Protein AF-A0A947JWT4-F1 (afdb_monomer_lite)

Sequence (73 aa):
EIVENMSANQLGQAGISAAQLMAEKDVKAVIAKNIGPRASNALKQFNIAIYYGDGVVKNVLQEFIDGKLEKFQ

pLDDT: mean 91.27, std 4.46, range [72.38, 95.75]

Structure (mmCIF, N/CA/C/O backbone):
data_AF-A0A947JWT4-F1
#
_entry.id   AF-A0A947JWT4-F1
#
loop_
_atom_site.group_PDB
_atom_site.id
_atom_site.type_symbol
_atom_site.label_atom_id
_atom_site.label_alt_id
_atom_site.label_comp_id
_atom_site.label_asym_id
_atom_site.label_entity_id
_atom_site.label_seq_id
_atom_site.pdbx_PDB_ins_code
_atom_site.Cartn_x
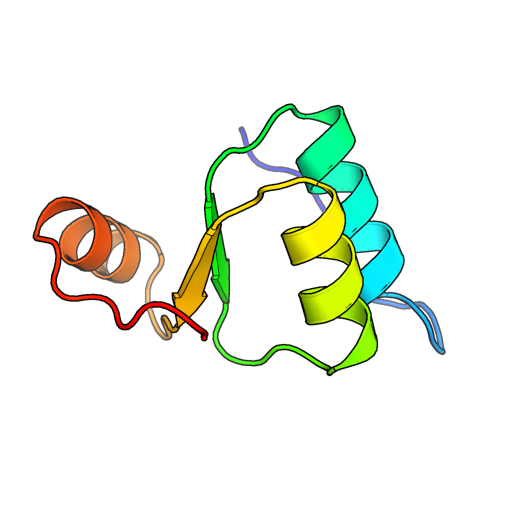_atom_site.Cartn_y
_atom_site.Cartn_z
_atom_site.occupancy
_atom_site.B_iso_or_equiv
_atom_site.auth_seq_id
_atom_site.auth_comp_id
_atom_site.auth_asym_id
_atom_site.auth_atom_id
_atom_site.pdbx_PDB_model_num
ATOM 1 N N . GLU A 1 1 ? -10.170 -10.034 -9.059 1.00 87.69 1 GLU A N 1
ATOM 2 C CA . GLU A 1 1 ? -9.466 -9.976 -10.360 1.00 87.69 1 GLU A CA 1
ATOM 3 C C . GLU A 1 1 ? -7.970 -10.111 -10.098 1.00 87.69 1 GLU A C 1
ATOM 5 O O . GLU A 1 1 ? -7.542 -9.753 -9.006 1.00 87.69 1 GLU A O 1
ATOM 10 N N . ILE A 1 2 ? -7.199 -10.645 -11.044 1.00 90.25 2 ILE A N 1
ATOM 11 C CA . ILE A 1 2 ? -5.733 -10.688 -10.974 1.00 90.25 2 ILE A CA 1
ATOM 12 C C . ILE A 1 2 ? -5.218 -9.814 -12.114 1.00 90.25 2 ILE A C 1
ATOM 14 O O . ILE A 1 2 ? -5.617 -10.015 -13.257 1.00 90.25 2 ILE A O 1
ATOM 18 N N . VAL A 1 3 ? -4.371 -8.837 -11.792 1.00 88.75 3 VAL A N 1
ATOM 19 C CA . VAL A 1 3 ? -3.846 -7.856 -12.749 1.00 88.75 3 VAL A CA 1
ATOM 20 C C . VAL A 1 3 ? -2.331 -7.864 -12.647 1.00 88.75 3 VAL A C 1
ATOM 22 O O . VAL A 1 3 ? -1.779 -7.703 -11.558 1.00 88.75 3 VAL A O 1
ATOM 25 N N . GLU A 1 4 ? -1.661 -8.073 -13.773 1.00 88.00 4 GLU A N 1
ATOM 26 C CA . GLU A 1 4 ? -0.205 -8.058 -13.828 1.00 88.00 4 GLU A CA 1
ATOM 27 C C . GLU A 1 4 ? 0.327 -6.623 -13.730 1.00 88.00 4 GLU A C 1
ATOM 29 O O . GLU A 1 4 ? -0.164 -5.708 -14.396 1.00 88.00 4 GLU A O 1
ATOM 34 N N . ASN A 1 5 ? 1.359 -6.412 -12.908 1.00 86.94 5 ASN A N 1
ATOM 35 C CA . ASN A 1 5 ? 2.019 -5.115 -12.823 1.00 86.94 5 ASN A CA 1
ATOM 36 C C . ASN A 1 5 ? 3.021 -4.952 -13.973 1.00 86.94 5 ASN A C 1
ATOM 38 O O . ASN A 1 5 ? 4.218 -5.190 -13.809 1.00 86.94 5 ASN A O 1
ATOM 42 N N . MET A 1 6 ? 2.537 -4.471 -15.119 1.00 86.88 6 MET A N 1
ATOM 43 C CA . MET A 1 6 ? 3.380 -4.185 -16.289 1.00 86.88 6 MET A CA 1
ATOM 44 C C . MET A 1 6 ? 4.490 -3.160 -16.000 1.00 86.88 6 MET A C 1
ATOM 46 O O . MET A 1 6 ? 5.497 -3.110 -16.702 1.00 86.88 6 MET A O 1
ATOM 50 N N . SER A 1 7 ? 4.329 -2.354 -14.947 1.00 85.06 7 SER A N 1
ATOM 51 C CA . SER A 1 7 ? 5.296 -1.330 -14.552 1.00 85.06 7 SER A CA 1
ATOM 52 C C . SER A 1 7 ? 6.446 -1.880 -13.702 1.00 85.06 7 SER A C 1
ATOM 54 O O . SER A 1 7 ? 7.400 -1.152 -13.442 1.00 85.06 7 SER A O 1
ATOM 56 N N . ALA A 1 8 ? 6.404 -3.151 -13.281 1.00 82.88 8 ALA A N 1
ATOM 57 C CA . ALA A 1 8 ? 7.401 -3.739 -12.381 1.00 82.88 8 ALA A CA 1
ATOM 58 C C . ALA A 1 8 ? 8.836 -3.706 -12.942 1.00 82.88 8 ALA A C 1
ATOM 60 O O . ALA A 1 8 ? 9.784 -3.552 -12.178 1.00 82.88 8 ALA A O 1
ATOM 61 N N . ASN A 1 9 ? 8.988 -3.786 -14.268 1.00 82.56 9 ASN A N 1
ATOM 62 C CA . ASN A 1 9 ? 10.290 -3.772 -14.944 1.00 82.56 9 ASN A CA 1
ATOM 63 C C . ASN A 1 9 ? 10.777 -2.362 -15.327 1.00 82.56 9 ASN A C 1
ATOM 65 O O . ASN A 1 9 ? 11.811 -2.223 -15.980 1.00 82.56 9 ASN A O 1
ATOM 69 N N . GLN A 1 10 ? 10.049 -1.301 -14.966 1.00 84.81 10 GLN A N 1
ATOM 70 C CA . GLN A 1 10 ? 10.482 0.063 -15.263 1.00 84.81 10 GLN A CA 1
ATOM 71 C C . GLN A 1 10 ? 11.675 0.458 -14.378 1.00 84.81 10 GLN A C 1
ATOM 73 O O . GLN A 1 10 ? 11.630 0.311 -13.159 1.00 84.81 10 GLN A O 1
ATOM 78 N N . LEU A 1 11 ? 12.717 1.048 -14.983 1.00 75.62 11 LEU A N 1
ATOM 79 C CA . LEU A 1 11 ? 13.918 1.546 -14.282 1.00 75.62 11 LEU A CA 1
ATOM 80 C C . LEU A 1 11 ? 13.619 2.649 -13.245 1.00 75.62 11 LEU A C 1
ATOM 82 O O . LEU A 1 11 ? 14.464 2.979 -12.41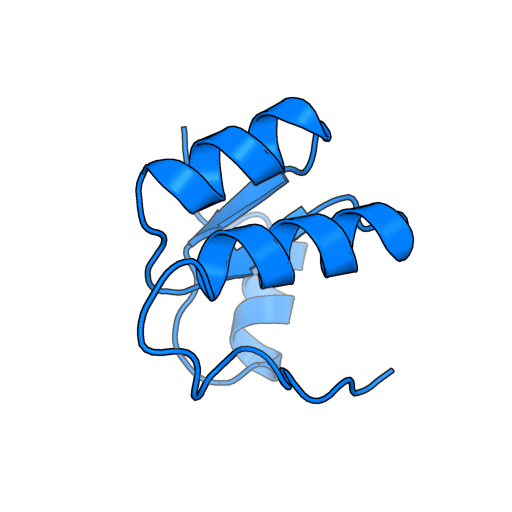6 1.00 75.62 11 LEU A O 1
ATOM 86 N N . GLY A 1 12 ? 12.417 3.223 -13.269 1.00 79.88 12 GLY A N 1
ATOM 87 C CA . GLY A 1 12 ? 11.945 4.190 -12.290 1.00 79.88 12 GLY A CA 1
ATOM 88 C C . GLY A 1 12 ? 10.444 4.421 -12.418 1.00 79.88 12 GLY A C 1
ATOM 89 O O . GLY A 1 12 ? 9.824 4.021 -13.395 1.00 79.88 12 GLY A O 1
ATOM 90 N N . GLN A 1 13 ? 9.860 5.080 -11.416 1.00 84.44 13 GLN A N 1
ATOM 91 C CA . GLN A 1 13 ? 8.438 5.470 -11.370 1.00 84.44 13 GLN A CA 1
ATOM 92 C C . GLN A 1 13 ? 7.412 4.323 -11.352 1.00 84.44 13 GLN A C 1
ATOM 94 O O . GLN A 1 13 ? 6.228 4.607 -11.213 1.00 84.44 13 GLN A O 1
ATOM 99 N N . ALA A 1 14 ? 7.848 3.059 -11.337 1.00 89.38 14 ALA A N 1
ATOM 100 C CA . ALA A 1 14 ? 6.980 1.881 -11.255 1.00 89.38 14 ALA A CA 1
ATOM 101 C C . ALA A 1 14 ? 5.891 1.985 -10.168 1.00 89.38 14 ALA A C 1
ATOM 103 O O . ALA A 1 14 ? 4.737 1.628 -10.389 1.00 89.38 14 ALA A O 1
ATOM 104 N N . GLY A 1 15 ? 6.245 2.523 -8.994 1.00 89.94 15 GLY A N 1
ATOM 105 C CA . GLY A 1 15 ? 5.300 2.722 -7.892 1.00 89.94 15 GLY A CA 1
ATOM 106 C C . GLY A 1 15 ? 4.252 3.817 -8.136 1.00 89.94 15 GLY A C 1
ATOM 107 O O . GLY A 1 15 ? 3.145 3.712 -7.623 1.00 89.94 15 GLY A O 1
ATOM 108 N N . ILE A 1 16 ? 4.572 4.851 -8.923 1.00 92.06 16 ILE A N 1
ATOM 109 C CA . ILE A 1 16 ? 3.611 5.901 -9.302 1.00 92.06 16 ILE A CA 1
ATOM 110 C C . ILE A 1 16 ? 2.624 5.332 -10.322 1.00 92.06 16 ILE A C 1
ATOM 112 O O . ILE A 1 16 ? 1.420 5.479 -10.139 1.00 92.06 16 ILE A O 1
ATOM 116 N N . SER A 1 17 ? 3.123 4.623 -11.338 1.00 92.38 17 SER A N 1
ATOM 117 C CA . SER A 1 17 ? 2.287 3.957 -12.343 1.00 92.38 17 SER A CA 1
ATOM 118 C C . SER A 1 17 ? 1.337 2.944 -11.695 1.00 92.38 17 SER A C 1
ATOM 120 O O . SER A 1 17 ? 0.149 2.911 -12.002 1.00 92.38 17 SER A O 1
ATOM 122 N N . ALA A 1 18 ? 1.828 2.163 -10.724 1.00 92.06 18 ALA A N 1
ATOM 123 C CA . ALA A 1 18 ? 0.988 1.251 -9.951 1.00 92.06 18 ALA A CA 1
ATOM 124 C C . ALA A 1 18 ? -0.092 1.995 -9.144 1.00 92.06 18 ALA A C 1
ATOM 126 O O . ALA A 1 18 ? -1.236 1.552 -9.113 1.00 92.06 18 ALA A O 1
ATOM 127 N N . ALA A 1 19 ? 0.236 3.136 -8.527 1.00 92.44 19 ALA A N 1
ATOM 128 C CA . ALA A 1 19 ? -0.741 3.954 -7.808 1.00 92.44 19 ALA A CA 1
ATOM 129 C C . ALA A 1 19 ? -1.836 4.512 -8.733 1.00 92.44 19 ALA A C 1
ATOM 131 O O . ALA A 1 19 ? -3.010 4.494 -8.368 1.00 92.44 19 ALA A O 1
ATOM 132 N N . GLN A 1 20 ? -1.464 4.954 -9.938 1.00 92.25 20 GLN A N 1
ATOM 133 C CA . GLN A 1 20 ? -2.409 5.415 -10.959 1.00 92.25 20 GLN A CA 1
ATOM 134 C C . GLN A 1 20 ? -3.347 4.291 -11.405 1.00 92.25 20 GLN A C 1
ATOM 136 O O . GLN A 1 20 ? -4.557 4.488 -11.411 1.00 92.25 20 GLN A O 1
ATOM 141 N N . LEU A 1 21 ? -2.820 3.092 -11.666 1.00 92.62 21 LEU A N 1
ATOM 142 C CA . LEU A 1 21 ? -3.636 1.929 -12.027 1.00 92.62 21 LEU A CA 1
ATOM 143 C C . LEU A 1 21 ? -4.667 1.581 -10.939 1.00 92.62 21 LEU A C 1
ATOM 145 O O . LEU A 1 21 ? -5.800 1.213 -11.246 1.00 92.62 21 LEU A O 1
ATOM 149 N N . MET A 1 22 ? -4.290 1.692 -9.660 1.00 93.69 22 MET A N 1
ATOM 150 C CA . MET A 1 22 ? -5.227 1.473 -8.550 1.00 93.69 22 MET A CA 1
ATOM 151 C C . MET A 1 22 ? -6.323 2.545 -8.511 1.00 93.69 22 MET A C 1
ATOM 153 O O . MET A 1 22 ? -7.479 2.218 -8.247 1.00 93.69 22 MET A O 1
ATOM 157 N N . ALA A 1 23 ? -5.981 3.800 -8.810 1.00 93.25 23 ALA A N 1
ATOM 158 C CA . ALA A 1 23 ? -6.943 4.895 -8.891 1.00 93.25 23 ALA A CA 1
ATOM 159 C C . ALA A 1 23 ? -7.914 4.731 -10.071 1.00 93.25 23 ALA A C 1
ATOM 161 O O . ALA A 1 23 ? -9.117 4.900 -9.897 1.00 93.25 23 ALA A O 1
ATOM 162 N N . GLU A 1 24 ? -7.423 4.329 -11.246 1.00 92.69 24 GLU A N 1
ATOM 163 C CA . GLU A 1 24 ? -8.256 4.028 -12.421 1.00 92.69 24 GLU A CA 1
ATOM 164 C C . GLU A 1 24 ? -9.249 2.889 -12.153 1.00 92.69 24 GLU A C 1
ATOM 166 O O . GLU A 1 24 ? -10.364 2.895 -12.672 1.00 92.69 24 GLU A O 1
ATOM 171 N N . LYS A 1 25 ? -8.867 1.929 -11.303 1.00 92.00 25 LYS A N 1
ATOM 172 C CA . LYS A 1 25 ? -9.730 0.832 -10.840 1.00 92.00 25 LYS A CA 1
ATOM 173 C C . LYS A 1 25 ? -10.627 1.199 -9.645 1.00 92.00 25 LYS A C 1
ATOM 175 O O . LYS A 1 25 ? -11.277 0.312 -9.098 1.00 92.00 25 LYS A O 1
ATOM 180 N N . ASP A 1 26 ? -10.663 2.470 -9.238 1.00 92.12 26 ASP A N 1
ATOM 181 C CA . ASP A 1 26 ? -11.415 3.000 -8.086 1.00 92.12 26 ASP A CA 1
ATOM 182 C C . ASP A 1 26 ? -11.177 2.233 -6.765 1.00 92.12 26 ASP A C 1
ATOM 184 O O . ASP A 1 26 ? -12.069 2.043 -5.930 1.00 92.12 26 ASP A O 1
ATOM 188 N N . VAL A 1 27 ? -9.943 1.762 -6.562 1.00 94.50 27 VAL A N 1
ATOM 189 C CA . VAL A 1 27 ? -9.552 1.011 -5.365 1.00 94.50 27 VAL A CA 1
ATOM 190 C C . VAL A 1 27 ? -9.511 1.938 -4.149 1.00 94.50 27 VAL A C 1
ATOM 192 O O . VAL A 1 27 ? -8.925 3.014 -4.193 1.00 94.50 27 VAL A O 1
ATOM 195 N N . LYS A 1 28 ? -10.084 1.503 -3.019 1.00 94.31 28 LYS A N 1
ATOM 196 C CA . LYS A 1 28 ? -10.118 2.299 -1.775 1.00 94.31 28 LYS A CA 1
ATOM 197 C C . LYS A 1 28 ? -8.938 2.050 -0.837 1.00 94.31 28 LYS A C 1
ATOM 199 O O . LYS A 1 28 ? -8.636 2.905 -0.006 1.00 94.31 28 LYS A O 1
ATOM 204 N N . ALA A 1 29 ? -8.285 0.894 -0.944 1.00 94.38 29 ALA A N 1
ATOM 205 C CA . ALA A 1 29 ? -7.164 0.521 -0.091 1.00 94.38 29 ALA A CA 1
ATOM 206 C C . ALA A 1 29 ? -6.127 -0.329 -0.836 1.00 94.38 29 ALA A C 1
ATOM 208 O O . ALA A 1 29 ? -6.486 -1.216 -1.608 1.00 94.38 29 ALA A O 1
ATOM 209 N N . VAL A 1 30 ? -4.846 -0.089 -0.561 1.00 94.62 30 VAL A N 1
ATOM 210 C CA . VAL A 1 30 ? -3.707 -0.863 -1.069 1.00 94.62 30 VAL A CA 1
ATOM 211 C C . VAL A 1 30 ? -2.934 -1.438 0.108 1.00 94.62 30 VAL A C 1
ATOM 213 O O . VAL A 1 30 ? -2.621 -0.721 1.057 1.00 94.62 30 VAL A O 1
ATOM 216 N N . ILE A 1 31 ? -2.601 -2.725 0.020 1.00 95.06 31 ILE A N 1
ATOM 217 C CA . ILE A 1 31 ? -1.749 -3.412 0.990 1.00 95.06 31 ILE A CA 1
ATOM 218 C C . ILE A 1 31 ? -0.413 -3.716 0.317 1.00 95.06 31 ILE A C 1
ATOM 220 O O . ILE A 1 31 ? -0.385 -4.345 -0.742 1.00 95.06 31 ILE A O 1
ATOM 224 N N . ALA A 1 32 ? 0.691 -3.270 0.911 1.00 92.56 32 ALA A N 1
ATOM 225 C CA . ALA A 1 32 ? 2.025 -3.547 0.394 1.00 92.56 32 ALA A CA 1
ATOM 226 C C . ALA A 1 32 ? 3.062 -3.631 1.516 1.00 92.56 32 ALA A C 1
ATOM 228 O O . ALA A 1 32 ? 2.965 -2.938 2.525 1.00 92.56 32 ALA A O 1
ATOM 229 N N . LYS A 1 33 ? 4.105 -4.437 1.301 1.00 91.06 33 LYS A N 1
ATOM 230 C CA . LYS A 1 33 ? 5.231 -4.553 2.235 1.00 91.06 33 LYS A CA 1
ATOM 231 C C . LYS A 1 33 ? 6.051 -3.266 2.309 1.00 91.06 33 LYS A C 1
ATOM 233 O O . LYS A 1 33 ? 6.338 -2.775 3.390 1.00 91.06 33 LYS A O 1
ATOM 238 N N . ASN A 1 34 ? 6.431 -2.737 1.146 1.00 89.31 34 ASN A N 1
ATOM 239 C CA . ASN A 1 34 ? 7.291 -1.564 1.015 1.00 89.31 34 ASN A CA 1
ATOM 240 C C . ASN A 1 34 ? 6.681 -0.574 0.028 1.00 89.31 34 ASN A C 1
ATOM 242 O O . ASN A 1 34 ? 6.265 -0.963 -1.064 1.00 89.31 34 ASN A O 1
ATOM 246 N N . ILE A 1 35 ? 6.707 0.710 0.381 1.00 90.06 35 ILE A N 1
ATOM 247 C CA . ILE A 1 35 ? 6.217 1.808 -0.453 1.00 90.06 35 ILE A CA 1
ATOM 248 C C . ILE A 1 35 ? 7.235 2.945 -0.448 1.00 90.06 35 ILE A C 1
ATOM 250 O O . ILE A 1 35 ? 7.671 3.414 0.600 1.00 90.06 35 ILE A O 1
ATOM 254 N N . GLY A 1 36 ? 7.604 3.403 -1.644 1.00 89.88 36 GLY A N 1
ATOM 255 C CA . GLY A 1 36 ? 8.462 4.573 -1.810 1.00 89.88 36 GLY A CA 1
ATOM 256 C C . GLY A 1 36 ? 7.695 5.893 -1.629 1.00 89.88 36 GLY A C 1
ATOM 257 O O . GLY A 1 36 ? 6.495 5.948 -1.911 1.00 89.88 36 GLY A O 1
ATOM 258 N N . 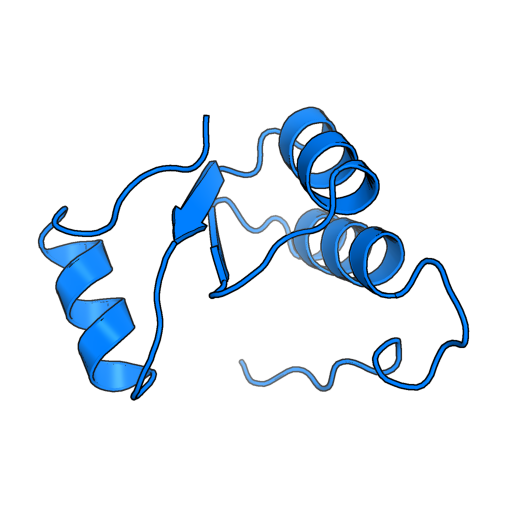PRO A 1 37 ? 8.383 6.994 -1.272 1.00 90.06 37 PRO A N 1
ATOM 259 C CA . PRO A 1 37 ? 7.753 8.272 -0.912 1.00 90.06 37 PRO A CA 1
ATOM 260 C C . PRO A 1 37 ? 6.937 8.900 -2.050 1.00 90.06 37 PRO A C 1
ATOM 262 O O . PRO A 1 37 ? 5.946 9.583 -1.820 1.00 90.06 37 PRO A O 1
ATOM 265 N N . ARG A 1 38 ? 7.329 8.664 -3.308 1.00 92.00 38 ARG A N 1
ATOM 266 C CA . ARG A 1 38 ? 6.574 9.170 -4.464 1.00 92.00 38 ARG A CA 1
ATOM 267 C C . ARG A 1 38 ? 5.272 8.399 -4.691 1.00 92.00 38 ARG A C 1
ATOM 269 O O . ARG A 1 38 ? 4.274 9.000 -5.072 1.00 92.00 38 ARG A O 1
ATOM 276 N N . ALA A 1 39 ? 5.285 7.089 -4.451 1.00 92.19 39 ALA A N 1
ATOM 277 C CA . ALA A 1 39 ? 4.113 6.238 -4.621 1.00 92.19 39 ALA A CA 1
ATOM 278 C C . ALA A 1 39 ? 3.086 6.481 -3.508 1.00 92.19 39 ALA A C 1
ATOM 280 O O . ALA A 1 39 ? 1.904 6.626 -3.803 1.00 92.19 39 ALA A O 1
ATOM 281 N N . SER A 1 40 ? 3.529 6.611 -2.250 1.00 93.00 40 SER A N 1
ATOM 282 C CA . SER A 1 40 ? 2.630 6.970 -1.144 1.00 93.00 40 SER A CA 1
ATOM 283 C C . SER A 1 40 ? 1.968 8.325 -1.370 1.00 93.00 40 SER A C 1
ATOM 285 O O . SER A 1 40 ? 0.766 8.448 -1.158 1.00 93.00 40 SER A O 1
ATOM 287 N N . ASN A 1 41 ? 2.709 9.326 -1.855 1.00 93.50 41 ASN A N 1
ATOM 288 C CA . ASN A 1 41 ? 2.136 10.632 -2.181 1.00 93.50 41 ASN A CA 1
ATOM 289 C C . ASN A 1 41 ? 1.054 10.533 -3.266 1.00 93.50 41 ASN A C 1
ATOM 291 O O . ASN A 1 41 ? -0.007 11.128 -3.105 1.00 93.50 41 ASN A O 1
ATOM 295 N N . ALA A 1 42 ? 1.288 9.758 -4.329 1.00 93.06 42 ALA A N 1
ATOM 296 C CA . ALA A 1 42 ? 0.292 9.540 -5.378 1.00 93.06 42 ALA A CA 1
ATOM 297 C C . ALA A 1 42 ? -0.965 8.835 -4.836 1.00 93.06 42 ALA A C 1
ATOM 299 O O . ALA A 1 42 ? -2.076 9.311 -5.042 1.00 93.06 42 ALA A O 1
ATOM 300 N N . LEU A 1 43 ? -0.802 7.750 -4.071 1.00 93.88 43 LEU A N 1
ATOM 301 C CA . LEU A 1 43 ? -1.919 7.029 -3.447 1.00 93.88 43 LEU A CA 1
ATOM 302 C C . LEU A 1 43 ? -2.747 7.940 -2.523 1.00 93.88 43 LEU A C 1
ATOM 304 O O . LEU A 1 43 ? -3.975 7.933 -2.594 1.00 93.88 43 LEU A O 1
ATOM 308 N N . LYS A 1 44 ? -2.088 8.782 -1.714 1.00 92.88 44 LYS A N 1
ATOM 309 C CA . LYS A 1 44 ? -2.758 9.759 -0.839 1.00 92.88 44 LYS A CA 1
ATOM 310 C C . LYS A 1 44 ? -3.540 10.812 -1.627 1.00 92.88 44 LYS A C 1
ATOM 312 O O . LYS A 1 44 ? -4.641 11.157 -1.217 1.00 92.88 44 LYS A O 1
ATOM 317 N N . GLN A 1 45 ? -3.015 11.297 -2.755 1.00 93.56 45 GLN A N 1
ATOM 318 C CA . GLN A 1 45 ? -3.724 12.253 -3.623 1.00 93.56 45 GLN A CA 1
ATOM 319 C C . GLN A 1 45 ? -5.025 11.677 -4.193 1.00 93.56 45 GLN A C 1
ATOM 321 O O . GLN A 1 45 ? -5.996 12.410 -4.359 1.00 93.56 45 GLN A O 1
ATOM 326 N N . PHE A 1 46 ? -5.062 10.368 -4.443 1.00 92.81 46 PHE A N 1
ATOM 327 C CA . PHE A 1 46 ? -6.260 9.658 -4.887 1.00 92.81 46 PHE A CA 1
ATOM 328 C C . PHE A 1 46 ? -7.167 9.199 -3.732 1.00 92.81 46 PHE A C 1
ATOM 330 O O . PHE A 1 46 ? -8.113 8.451 -3.962 1.00 92.81 46 PHE A O 1
ATOM 337 N N . ASN A 1 47 ? -6.908 9.635 -2.490 1.00 93.12 47 ASN A N 1
ATOM 338 C CA . ASN A 1 47 ? -7.613 9.192 -1.280 1.00 93.12 47 ASN A CA 1
ATOM 339 C C . ASN A 1 47 ? -7.610 7.664 -1.085 1.00 93.12 47 ASN A C 1
ATOM 341 O O . ASN A 1 47 ? -8.525 7.101 -0.479 1.00 93.12 47 ASN A O 1
ATOM 345 N N . ILE A 1 48 ? -6.570 6.985 -1.569 1.00 95.75 48 ILE A N 1
ATOM 346 C CA . ILE A 1 48 ? -6.408 5.543 -1.413 1.00 95.75 48 ILE A CA 1
ATOM 347 C C . ILE A 1 48 ? -5.720 5.285 -0.076 1.00 95.75 48 ILE A C 1
ATOM 349 O O . ILE A 1 48 ? -4.619 5.775 0.184 1.0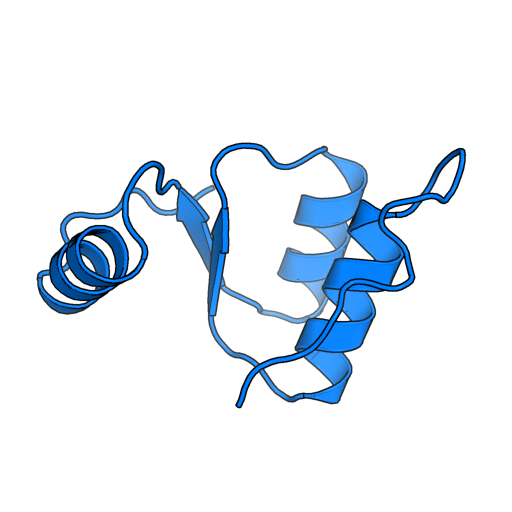0 95.75 48 ILE A O 1
ATOM 353 N N . ALA A 1 49 ? -6.371 4.511 0.790 1.00 94.75 49 ALA A N 1
ATOM 354 C CA . ALA A 1 49 ? -5.789 4.103 2.056 1.00 94.75 49 ALA A CA 1
ATOM 355 C C . ALA A 1 49 ? -4.637 3.122 1.819 1.00 94.75 49 ALA A C 1
ATOM 357 O O . ALA A 1 49 ? -4.677 2.284 0.922 1.00 94.75 49 ALA A O 1
ATOM 358 N N . ILE A 1 50 ? -3.602 3.215 2.638 1.00 95.00 50 ILE A N 1
ATOM 359 C CA . ILE A 1 50 ? -2.390 2.427 2.468 1.00 95.00 50 ILE A CA 1
ATOM 360 C C . ILE A 1 50 ? -2.179 1.616 3.742 1.00 95.00 50 ILE A C 1
ATOM 362 O O . ILE A 1 50 ? -2.252 2.170 4.838 1.00 95.00 50 ILE A O 1
ATOM 366 N N . TYR A 1 51 ? -1.911 0.324 3.599 1.00 95.62 51 TYR A N 1
ATOM 367 C CA . TYR A 1 51 ? -1.686 -0.602 4.703 1.00 95.62 51 TYR A CA 1
ATOM 368 C C . TYR A 1 51 ? -0.401 -1.390 4.486 1.00 95.62 51 TYR A C 1
ATOM 370 O O . TYR A 1 51 ? -0.081 -1.789 3.363 1.00 95.62 51 TYR A O 1
ATOM 378 N N . TYR A 1 52 ? 0.316 -1.640 5.573 1.00 94.38 52 TYR A N 1
ATOM 379 C CA . TYR A 1 52 ? 1.454 -2.540 5.564 1.00 94.38 52 TYR A CA 1
ATOM 380 C C . TYR A 1 52 ? 0.985 -3.980 5.725 1.00 94.38 52 TYR A C 1
ATOM 382 O O . TYR A 1 52 ? 0.163 -4.282 6.585 1.00 94.38 52 TYR A O 1
ATOM 390 N N . GLY A 1 53 ? 1.522 -4.867 4.895 1.00 92.62 53 GLY A N 1
ATOM 391 C CA . GLY A 1 53 ? 1.274 -6.301 4.982 1.00 92.62 53 GLY A CA 1
ATOM 392 C C . GLY A 1 53 ? 2.346 -7.083 4.233 1.00 92.62 53 GLY A C 1
ATOM 393 O O . GLY A 1 53 ? 2.815 -6.650 3.178 1.00 92.62 53 GLY A O 1
ATOM 394 N N . ASP A 1 54 ? 2.743 -8.226 4.784 1.00 93.12 54 ASP A N 1
ATOM 395 C CA . ASP A 1 54 ? 3.744 -9.124 4.207 1.00 93.12 54 ASP A CA 1
ATOM 396 C C . ASP A 1 54 ? 3.331 -10.587 4.426 1.00 93.12 54 ASP A C 1
ATOM 398 O O . ASP A 1 54 ? 2.693 -10.920 5.423 1.00 93.12 54 ASP A O 1
ATOM 402 N N . GLY A 1 55 ? 3.699 -11.469 3.498 1.00 92.56 55 GLY A N 1
ATOM 403 C CA . GLY A 1 55 ? 3.386 -12.897 3.553 1.00 92.56 55 GLY A CA 1
ATOM 404 C C . GLY A 1 55 ? 2.300 -13.352 2.575 1.00 92.56 55 GLY A C 1
ATOM 405 O O . GLY A 1 55 ? 2.130 -12.811 1.483 1.00 92.56 55 GLY A O 1
ATOM 406 N N . VAL A 1 56 ? 1.596 -14.428 2.937 1.00 95.44 56 VAL A N 1
ATOM 407 C CA . VAL A 1 56 ? 0.611 -15.077 2.058 1.00 95.44 56 VAL A CA 1
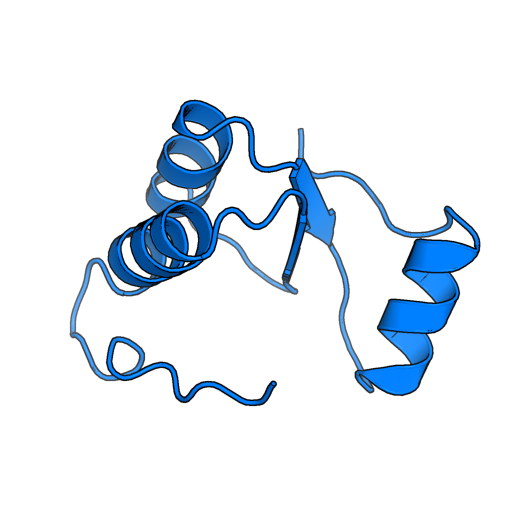ATOM 408 C C . VAL A 1 56 ? -0.621 -14.188 1.908 1.00 95.44 56 VAL A C 1
ATOM 410 O O . VAL A 1 56 ? -1.244 -13.833 2.906 1.00 95.44 56 VAL A O 1
ATOM 413 N N . VAL A 1 57 ? -1.032 -13.918 0.664 1.00 92.94 57 VAL A N 1
ATOM 414 C CA . VAL A 1 57 ? -2.180 -13.048 0.329 1.00 92.94 57 VAL A CA 1
ATOM 415 C C . VAL A 1 57 ? -3.426 -13.387 1.152 1.00 92.94 57 VAL A C 1
ATOM 417 O O . VAL A 1 57 ? -4.071 -12.494 1.687 1.00 92.94 57 VAL A O 1
ATOM 420 N N . LYS A 1 58 ? -3.735 -14.680 1.319 1.00 94.81 58 LYS A N 1
ATOM 421 C CA . LYS A 1 58 ? -4.876 -15.142 2.123 1.00 94.81 58 LYS A CA 1
ATOM 422 C C . LYS A 1 58 ? -4.809 -14.666 3.580 1.00 94.81 58 LYS A C 1
ATOM 424 O O . LYS A 1 58 ? -5.823 -14.241 4.120 1.00 94.81 58 LYS A O 1
ATOM 429 N N . ASN A 1 59 ? -3.635 -14.741 4.202 1.00 94.94 59 ASN A N 1
ATOM 430 C CA . ASN A 1 59 ? -3.457 -14.379 5.607 1.00 94.94 59 ASN A CA 1
ATOM 431 C C . ASN A 1 59 ? -3.515 -12.860 5.779 1.00 94.94 59 ASN A C 1
ATOM 433 O O . ASN A 1 59 ? -4.239 -12.373 6.637 1.00 94.94 59 ASN A O 1
ATOM 437 N N . VAL A 1 60 ? -2.836 -12.120 4.901 1.00 95.50 60 VAL A N 1
ATOM 438 C CA . VAL A 1 60 ? -2.816 -10.651 4.924 1.00 95.50 60 VAL A CA 1
ATOM 439 C C . VAL A 1 60 ? -4.218 -10.073 4.708 1.00 95.50 60 VAL A C 1
ATOM 441 O O . VAL A 1 60 ? -4.615 -9.127 5.382 1.00 95.50 60 VAL A O 1
ATOM 444 N N . LEU A 1 61 ? -5.011 -10.665 3.810 1.00 94.69 61 LEU A N 1
ATOM 445 C CA . LEU A 1 61 ? -6.412 -10.277 3.631 1.00 94.69 61 LEU A CA 1
ATOM 446 C C . LEU A 1 61 ? -7.251 -10.545 4.885 1.00 94.69 61 LEU A C 1
ATOM 448 O O . LEU A 1 61 ? -8.095 -9.723 5.230 1.00 94.69 61 LEU A O 1
ATOM 452 N N . GLN A 1 62 ? -7.015 -11.661 5.579 1.00 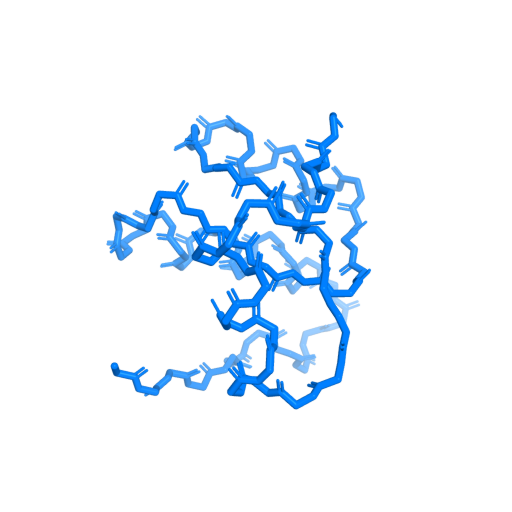95.38 62 GLN A N 1
ATOM 453 C CA . GLN A 1 62 ? -7.708 -11.949 6.832 1.00 95.38 62 GLN A CA 1
ATOM 454 C C . GLN A 1 62 ? -7.336 -10.932 7.919 1.00 95.38 62 GLN A C 1
ATOM 456 O O . GLN A 1 62 ? -8.217 -10.399 8.581 1.00 95.38 62 GLN A O 1
ATOM 461 N N . GLU A 1 63 ? -6.054 -10.598 8.058 1.00 94.81 63 GLU A N 1
ATOM 462 C CA . GLU A 1 63 ? -5.584 -9.571 8.995 1.00 94.81 63 GLU A CA 1
ATOM 463 C C . GLU A 1 63 ? -6.148 -8.183 8.673 1.00 94.81 63 GLU A C 1
ATOM 465 O O . GLU A 1 63 ? -6.441 -7.411 9.587 1.00 94.81 63 GLU A O 1
ATOM 470 N N . PHE A 1 64 ? -6.339 -7.872 7.388 1.00 94.75 64 PHE A N 1
ATOM 471 C CA . PHE A 1 64 ? -6.986 -6.638 6.957 1.00 94.75 64 PHE A CA 1
ATOM 472 C C . PHE A 1 64 ? -8.451 -6.582 7.397 1.00 94.75 64 PHE A C 1
ATOM 474 O O . PHE A 1 64 ? -8.883 -5.582 7.967 1.00 94.75 64 PHE A O 1
ATOM 481 N N . ILE A 1 65 ? -9.201 -7.665 7.169 1.00 94.06 65 ILE A N 1
ATOM 482 C CA . ILE A 1 65 ? -10.610 -7.785 7.573 1.00 94.06 65 ILE A CA 1
ATOM 483 C C . ILE A 1 65 ? -10.744 -7.715 9.099 1.00 94.06 65 ILE A C 1
ATOM 485 O O . ILE A 1 65 ? -11.648 -7.056 9.608 1.00 94.06 65 ILE A O 1
ATOM 489 N N . ASP A 1 66 ? -9.815 -8.338 9.824 1.00 95.00 66 ASP A N 1
ATOM 490 C CA . ASP A 1 66 ? -9.755 -8.321 11.286 1.00 95.00 66 ASP A CA 1
ATOM 491 C C . ASP A 1 66 ? -9.294 -6.960 11.858 1.00 95.00 66 ASP A C 1
ATOM 493 O O . ASP A 1 66 ? -9.254 -6.792 13.078 1.00 95.00 66 ASP A O 1
ATOM 497 N N . GLY A 1 67 ? -8.906 -5.996 11.013 1.00 93.06 67 GLY A N 1
ATOM 498 C CA . GLY A 1 67 ? -8.434 -4.672 11.432 1.00 93.06 67 GLY A CA 1
ATOM 499 C C . GLY A 1 67 ? -7.058 -4.670 12.110 1.00 93.06 67 GLY A C 1
ATOM 500 O O . GLY A 1 67 ? -6.748 -3.745 12.856 1.00 93.06 67 GLY A O 1
ATOM 501 N N . LYS A 1 68 ? -6.239 -5.702 11.876 1.00 93.19 68 LYS A N 1
ATOM 502 C CA . LYS A 1 68 ? -4.917 -5.888 12.502 1.00 93.19 68 LYS A CA 1
ATOM 503 C C . LYS A 1 68 ? -3.771 -5.253 11.714 1.00 93.19 68 LYS A C 1
ATOM 505 O O . LYS A 1 68 ? -2.690 -5.083 12.271 1.00 93.19 68 LYS A O 1
ATOM 510 N N . LEU A 1 69 ? -3.986 -4.929 10.437 1.00 92.88 69 LEU A N 1
ATOM 511 C CA . LEU A 1 69 ? -2.948 -4.314 9.609 1.00 92.88 69 LEU A CA 1
ATOM 512 C C . LEU A 1 69 ? -2.695 -2.857 9.998 1.00 92.88 69 LEU A C 1
ATOM 514 O O . LEU A 1 69 ? -3.621 -2.075 10.225 1.00 92.88 69 LEU A O 1
ATOM 518 N N . GLU A 1 70 ? -1.421 -2.480 9.993 1.00 91.94 70 GLU A N 1
ATOM 519 C CA . GLU A 1 70 ? -0.996 -1.113 10.257 1.00 91.94 70 GLU A CA 1
ATOM 520 C C . GLU A 1 70 ? -1.284 -0.221 9.047 1.00 91.94 70 GLU A C 1
ATOM 522 O O . GLU A 1 70 ? -0.894 -0.520 7.915 1.00 91.94 70 GLU A O 1
ATOM 527 N N . LYS A 1 71 ? -1.963 0.902 9.287 1.00 90.56 71 LYS A N 1
ATOM 528 C CA . LYS A 1 71 ? -2.209 1.908 8.257 1.00 90.56 71 LYS A CA 1
ATOM 529 C C . LYS A 1 71 ? -0.977 2.802 8.109 1.00 90.56 71 LYS A C 1
ATOM 531 O O . LYS A 1 71 ? -0.545 3.427 9.073 1.00 90.56 71 LYS A O 1
ATOM 536 N N . PHE A 1 72 ? -0.458 2.907 6.892 1.00 86.06 72 PHE A N 1
ATOM 537 C CA . PHE A 1 72 ? 0.618 3.831 6.544 1.00 86.06 72 PHE A CA 1
ATOM 538 C C . PHE A 1 72 ? 0.122 5.275 6.720 1.00 86.06 72 PHE A C 1
ATOM 540 O O . PHE A 1 72 ? -0.908 5.651 6.147 1.00 86.06 72 PHE A O 1
ATOM 547 N N . GLN A 1 73 ? 0.855 6.075 7.501 1.00 72.38 73 GLN A N 1
ATOM 548 C CA . GLN A 1 73 ? 0.522 7.477 7.786 1.00 72.38 73 GLN A CA 1
ATOM 549 C C . GLN A 1 73 ? 1.096 8.469 6.778 1.00 72.38 73 GLN A C 1
ATOM 551 O O . GLN A 1 73 ? 2.173 8.252 6.178 1.00 72.38 73 GLN A O 1
#

Foldseek 3Di:
DDDDQPLPPPPDPSLLVVLVVCLVVVAQEDEEQDHDPNNVVSNVVSNRWYWYDDDDPVVRVVCVVVVNTDTDD

Secondary structure (DSSP, 8-state):
-----GGGG-SS-HHHHHHHHHHHTT-SEEEES---HHHHHHHHHTT-EEEE--S-HHHHHHHHHTT-SPBP-

Radius of gyration: 12.15 Å; chains: 1; bounding box: 25×27×29 Å